Protein AF-A0AA86N4J3-F1 (afdb_monomer_lite)

Secondary structure (DSSP, 8-state):
-HHHHHHTTS-HHHHT-HHHHHHHHT--HHHHHHHHHHHHHHHHHHTTSS---GGG--------S-HHHHHHHHHHHHHS---HHHHHHHTTS-HHHHHHHHHHHHHHHHH--THHHHSTTT-HHHHHHHHHHHHTT-

Sequence (138 aa):
MEKWSHILRLPHSVISDPKHLCNRLGLNIATDLLLAEQISEMALTLLGQKQFVQCHYKNQIVDVMDDEQKRQIYAYLLDNPLNFDAISVLVSKKSQSVKIWWQQVKNALFDYKFIDSYLFENDSDSLVVYKRILELSQ

Organism: NCBI:txid28002

Foldseek 3Di:
DVVLVVLLPDPLVCLQDLVSVCVVVVHDCVPCSLVSVVSSLVSCCVVVNDPRDCVSPPVPLPCLADPVLVVQVLVCLLVDADDLVVSCVRRVHDSVNSVSNLVSVVCVLVVDPCVPPPPPPDDPSVVSSVVSSVVNVD

pLDDT: mean 75.8, std 15.54, range [40.5, 93.38]

Structure (mmCIF, N/CA/C/O backbone):
data_AF-A0AA86N4J3-F1
#
_entry.id   AF-A0AA86N4J3-F1
#
loop_
_atom_site.group_PDB
_atom_site.id
_atom_site.type_symbol
_atom_site.label_atom_id
_atom_site.label_alt_id
_atom_site.label_comp_id
_atom_site.label_asym_id
_atom_site.label_entity_id
_atom_site.label_seq_id
_atom_site.pdbx_PDB_ins_code
_atom_site.Cartn_x
_atom_site.Cartn_y
_atom_site.Cartn_z
_atom_site.occupancy
_atom_site.B_iso_or_equiv
_atom_site.auth_seq_id
_atom_site.auth_comp_id
_atom_site.auth_asym_id
_atom_site.auth_atom_id
_atom_site.pdbx_PDB_model_num
ATOM 1 N N . MET A 1 1 ? 1.581 -8.941 24.970 1.00 53.12 1 MET A N 1
ATOM 2 C CA . MET A 1 1 ? 0.169 -8.638 25.310 1.00 53.12 1 MET A CA 1
ATOM 3 C C . MET A 1 1 ? 0.004 -7.357 26.129 1.00 53.12 1 MET A C 1
ATOM 5 O O . MET A 1 1 ? -0.975 -6.659 25.906 1.00 53.12 1 MET A O 1
ATOM 9 N N . GLU A 1 2 ? 0.943 -6.996 27.012 1.00 61.75 2 GLU A N 1
ATOM 10 C CA . GLU A 1 2 ? 0.823 -5.828 27.912 1.00 61.75 2 GLU A CA 1
ATOM 11 C C . GLU A 1 2 ? 0.530 -4.497 27.197 1.00 61.75 2 GLU A C 1
ATOM 13 O O . GLU A 1 2 ? -0.363 -3.763 27.612 1.00 61.75 2 GLU A O 1
ATOM 18 N N . LYS A 1 3 ? 1.183 -4.226 26.057 1.00 65.00 3 LYS A N 1
ATOM 19 C CA . LYS A 1 3 ? 1.007 -2.973 25.297 1.00 65.00 3 LYS A CA 1
ATOM 20 C C . LYS A 1 3 ? -0.430 -2.728 24.809 1.00 65.00 3 LYS A C 1
ATOM 22 O O . LYS A 1 3 ? -0.902 -1.598 24.870 1.00 65.00 3 LYS A O 1
ATOM 27 N N . TRP A 1 4 ? -1.153 -3.774 24.399 1.00 78.69 4 TRP A N 1
ATOM 28 C CA . TRP A 1 4 ? -2.547 -3.644 23.948 1.00 78.69 4 TRP A CA 1
ATOM 29 C C . TRP A 1 4 ? -3.510 -3.380 25.101 1.00 78.69 4 TRP A C 1
ATOM 31 O O . TRP A 1 4 ? -4.485 -2.653 24.930 1.00 78.69 4 TRP A O 1
ATOM 41 N N . SER A 1 5 ? -3.210 -3.900 26.294 1.00 78.00 5 SER A N 1
ATOM 42 C CA . SER A 1 5 ? -4.056 -3.684 27.468 1.00 78.00 5 SER A CA 1
ATOM 43 C C . SER A 1 5 ? -4.164 -2.202 27.848 1.00 78.00 5 SER A C 1
ATOM 45 O O . SER A 1 5 ? -5.207 -1.769 28.325 1.00 78.00 5 SER A O 1
ATOM 47 N N . HIS A 1 6 ? -3.119 -1.409 27.589 1.00 82.00 6 HIS A N 1
ATOM 48 C CA . HIS A 1 6 ? -3.130 0.033 27.830 1.00 82.00 6 HIS A CA 1
ATOM 49 C C . HIS A 1 6 ? -3.993 0.788 26.817 1.00 82.00 6 HIS A C 1
ATOM 51 O O . HIS A 1 6 ? -4.742 1.677 27.212 1.00 82.00 6 HIS A O 1
ATOM 57 N N . ILE A 1 7 ? -3.922 0.412 25.537 1.00 85.81 7 ILE A N 1
ATOM 58 C CA . ILE A 1 7 ? -4.689 1.051 24.458 1.00 85.81 7 ILE A CA 1
ATOM 59 C C . ILE A 1 7 ? -6.181 0.743 24.612 1.00 85.81 7 ILE A C 1
ATOM 61 O O . ILE A 1 7 ? -6.999 1.654 24.569 1.00 85.81 7 ILE A O 1
ATOM 65 N N . LEU A 1 8 ? -6.539 -0.517 24.883 1.00 86.69 8 LEU A N 1
ATOM 66 C CA . LEU A 1 8 ? -7.937 -0.946 25.039 1.00 86.69 8 LEU A CA 1
ATOM 67 C C . LEU A 1 8 ? -8.620 -0.386 26.301 1.00 86.69 8 LEU A C 1
ATOM 69 O O . LEU A 1 8 ? -9.839 -0.460 26.417 1.00 86.69 8 LEU A O 1
ATOM 73 N N . ARG A 1 9 ? -7.854 0.171 27.248 1.00 87.75 9 ARG A N 1
ATOM 74 C CA . ARG A 1 9 ? -8.378 0.871 28.436 1.00 87.75 9 ARG A CA 1
ATOM 75 C C . ARG A 1 9 ? -8.586 2.369 28.211 1.00 87.75 9 ARG A C 1
ATOM 77 O O . ARG A 1 9 ? -9.073 3.046 29.117 1.00 87.75 9 ARG A O 1
ATOM 84 N N . LEU A 1 10 ? -8.180 2.911 27.062 1.00 88.50 10 LEU A N 1
ATOM 85 C CA . LEU A 1 10 ? -8.416 4.317 26.759 1.00 88.50 10 LEU A CA 1
ATOM 86 C C . LEU A 1 10 ? -9.917 4.575 26.561 1.00 88.50 10 LEU A C 1
ATOM 88 O O . LEU A 1 10 ? -10.639 3.690 26.098 1.00 88.50 10 LEU A O 1
ATOM 92 N N . PRO A 1 11 ? -10.406 5.784 26.890 1.00 91.06 11 PRO A N 1
ATOM 93 C CA . PRO A 1 11 ? -11.782 6.152 26.593 1.00 91.06 11 PRO A CA 1
ATOM 94 C C . PRO A 1 11 ? -12.073 5.990 25.103 1.00 91.06 11 PRO A C 1
ATOM 96 O O . PRO A 1 11 ? -11.233 6.332 24.269 1.00 91.06 11 PRO A O 1
ATOM 99 N N . HIS A 1 12 ? -13.284 5.545 24.770 1.00 89.38 12 HIS A N 1
ATOM 100 C CA . HIS A 1 12 ? -13.697 5.381 23.376 1.00 89.38 12 HIS A CA 1
ATOM 101 C C . HIS A 1 12 ? -13.456 6.650 22.546 1.00 89.38 12 HIS A C 1
ATOM 103 O O . HIS A 1 12 ? -12.919 6.556 21.455 1.00 89.38 12 HIS A O 1
ATOM 109 N N . SER A 1 13 ? -13.753 7.833 23.096 1.00 90.25 13 SER A N 1
ATOM 110 C CA . SER A 1 13 ? -13.527 9.129 22.436 1.00 90.25 13 SER A CA 1
ATOM 111 C C . SER A 1 13 ? -12.065 9.414 22.078 1.00 90.25 13 SER A C 1
ATOM 113 O O . SER A 1 13 ? -11.804 10.197 21.170 1.00 90.25 13 SER A O 1
ATOM 115 N N . VAL A 1 14 ? -11.114 8.797 22.784 1.00 91.12 14 VAL A N 1
ATOM 116 C CA . VAL A 1 14 ? -9.683 8.873 22.468 1.00 91.12 14 VAL A CA 1
ATOM 117 C C . VAL A 1 14 ? -9.324 7.841 21.408 1.00 91.12 14 VAL A C 1
ATOM 119 O O . VAL A 1 14 ? -8.569 8.150 20.499 1.00 91.12 14 VAL A O 1
ATOM 122 N N . ILE A 1 15 ? -9.863 6.623 21.510 1.00 90.00 15 ILE A N 1
ATOM 123 C CA . ILE A 1 15 ? -9.588 5.553 20.545 1.00 90.00 15 ILE A CA 1
ATOM 124 C C . ILE A 1 15 ? -10.172 5.907 19.175 1.00 90.00 15 ILE A C 1
ATOM 126 O O . ILE A 1 15 ? -9.503 5.696 18.175 1.00 90.00 15 ILE A O 1
ATOM 130 N N . SER A 1 16 ? -11.380 6.467 19.110 1.00 88.81 16 SER A N 1
ATOM 131 C CA . SER A 1 16 ? -12.078 6.785 17.859 1.00 88.81 16 SER A CA 1
ATOM 132 C C . SER A 1 16 ? -11.551 8.027 17.136 1.00 88.81 16 SER A C 1
ATOM 134 O O . SER A 1 16 ? -11.957 8.275 16.005 1.00 88.81 16 SER A O 1
ATOM 136 N N . ASP A 1 17 ? -10.695 8.825 17.780 1.00 92.06 17 ASP A N 1
ATOM 137 C CA . ASP A 1 17 ? -10.103 10.033 17.203 1.00 92.06 17 ASP A CA 1
ATOM 138 C C . ASP A 1 17 ? -8.575 9.871 17.092 1.00 92.06 17 ASP A C 1
ATOM 140 O O . ASP A 1 17 ? -7.861 10.017 18.090 1.00 92.06 17 ASP A O 1
ATOM 144 N N . PRO A 1 18 ? -8.046 9.613 15.883 1.00 88.06 18 PRO A N 1
ATOM 145 C CA . PRO A 1 18 ? -6.616 9.427 15.654 1.00 88.06 18 PRO A CA 1
ATOM 146 C C . PRO A 1 18 ? -5.739 10.586 16.145 1.00 88.06 18 PRO A C 1
ATOM 148 O O . PRO A 1 18 ? -4.624 10.348 16.607 1.00 88.06 18 PRO A O 1
ATOM 151 N N . LYS A 1 19 ? -6.225 11.836 16.123 1.00 90.38 19 LYS A N 1
ATOM 152 C CA . LYS A 1 19 ? -5.447 12.992 16.605 1.00 90.38 19 LYS A CA 1
ATOM 153 C C . LYS A 1 19 ? -5.332 12.983 18.126 1.00 90.38 19 LYS A C 1
ATOM 155 O O . LYS A 1 19 ? -4.253 13.224 18.671 1.00 90.38 19 LYS A O 1
ATOM 160 N N . HIS A 1 20 ? -6.424 12.672 18.824 1.00 93.38 20 HIS A N 1
ATOM 161 C CA . HIS A 1 20 ? -6.386 12.491 20.276 1.00 93.38 20 HIS A CA 1
ATOM 162 C C . HIS A 1 20 ? -5.561 11.269 20.674 1.00 93.38 20 HIS A C 1
ATOM 164 O O . HIS A 1 20 ? -4.827 11.319 21.665 1.00 93.38 20 HIS A O 1
ATOM 170 N N . LEU A 1 21 ? -5.627 10.199 19.885 1.00 91.81 21 LEU A N 1
ATOM 171 C CA . LEU A 1 21 ? -4.817 9.010 20.091 1.00 91.81 21 LEU A CA 1
ATOM 172 C C . LEU A 1 21 ? -3.321 9.309 19.928 1.00 91.81 21 LEU A C 1
ATOM 174 O O . LEU A 1 21 ? -2.542 8.893 20.785 1.00 91.81 21 LEU A O 1
ATOM 178 N N . CYS A 1 22 ? -2.916 10.095 18.921 1.00 91.38 22 CYS A N 1
ATOM 179 C CA . CYS A 1 22 ? -1.534 10.567 18.781 1.00 91.38 22 CYS A CA 1
ATOM 180 C C . CYS A 1 22 ? -1.050 11.273 20.051 1.00 91.38 22 CYS A C 1
ATOM 182 O O . CYS A 1 22 ? -0.032 10.883 20.623 1.00 91.38 22 CYS A O 1
ATOM 184 N N . ASN A 1 23 ? -1.821 12.247 20.544 1.00 90.38 23 ASN A N 1
ATOM 185 C CA . ASN A 1 23 ? -1.490 12.975 21.772 1.00 90.38 23 ASN A CA 1
ATOM 186 C C . ASN A 1 23 ? -1.363 12.040 22.979 1.00 90.38 23 ASN A C 1
ATOM 188 O O . ASN A 1 23 ? -0.499 12.234 23.834 1.00 90.38 23 ASN A O 1
ATOM 192 N N . ARG A 1 24 ? -2.213 11.010 23.058 1.00 91.25 24 ARG A N 1
ATOM 193 C CA . ARG A 1 24 ? -2.207 10.073 24.181 1.00 91.25 24 ARG A CA 1
ATOM 194 C C . ARG A 1 24 ? -1.047 9.083 24.135 1.00 91.25 24 ARG A C 1
ATOM 196 O O . ARG A 1 24 ? -0.566 8.681 25.193 1.00 91.25 24 ARG A O 1
ATOM 203 N N . LEU A 1 25 ? -0.624 8.694 22.937 1.00 88.62 25 LEU A N 1
ATOM 204 C CA . LEU A 1 25 ? 0.463 7.744 22.701 1.00 88.62 25 LEU A CA 1
ATOM 205 C C . LEU A 1 25 ? 1.834 8.420 22.542 1.00 88.62 25 LEU A C 1
ATOM 207 O O . LEU A 1 25 ? 2.836 7.719 22.435 1.00 88.62 25 LEU A O 1
ATOM 211 N N . GLY A 1 26 ? 1.893 9.756 22.548 1.00 88.75 26 GLY A N 1
ATOM 212 C CA . GLY A 1 26 ? 3.130 10.508 22.326 1.00 88.75 26 GLY A CA 1
ATOM 213 C C . GLY A 1 26 ? 3.63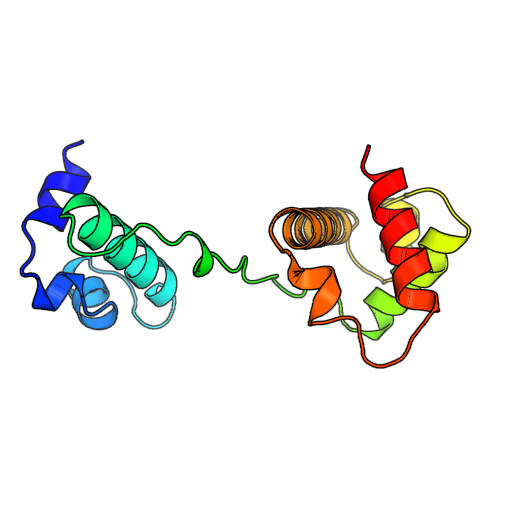1 10.434 20.881 1.00 88.75 26 GLY A C 1
ATOM 214 O O . GLY A 1 26 ? 4.832 10.528 20.649 1.00 88.75 26 GLY A O 1
ATOM 215 N N . LEU A 1 27 ? 2.722 10.234 19.923 1.00 88.88 27 LEU A N 1
ATOM 216 C CA . LEU A 1 27 ? 3.025 10.208 18.493 1.00 88.88 27 LEU A CA 1
ATOM 217 C C . LEU A 1 27 ? 2.967 11.622 17.908 1.00 88.88 27 LEU A C 1
ATOM 219 O O . LEU A 1 27 ? 2.171 12.458 18.349 1.00 88.88 27 LEU A O 1
ATOM 223 N N . ASN A 1 28 ? 3.766 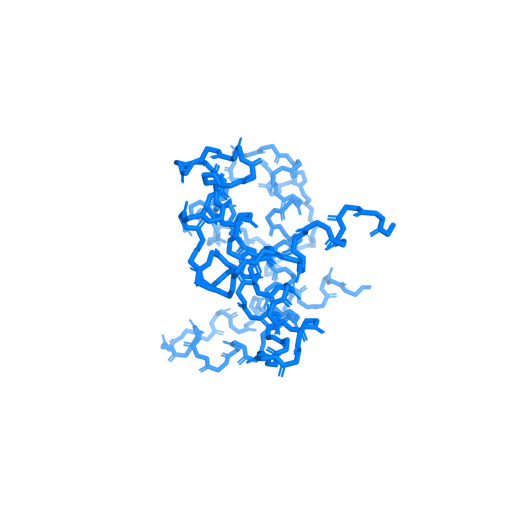11.887 16.878 1.00 90.38 28 ASN A N 1
ATOM 224 C CA . ASN A 1 28 ? 3.736 13.161 16.173 1.00 90.38 28 ASN A CA 1
ATOM 225 C C . ASN A 1 28 ? 2.583 13.173 15.163 1.00 90.38 28 ASN A C 1
ATOM 227 O O . ASN A 1 28 ? 2.598 12.438 14.181 1.00 90.38 28 ASN A O 1
ATOM 231 N N . ILE A 1 29 ? 1.601 14.055 15.364 1.00 85.75 29 ILE A N 1
ATOM 232 C CA . ILE A 1 29 ? 0.421 14.164 14.490 1.00 85.75 29 ILE A CA 1
ATOM 233 C C . ILE A 1 29 ? 0.806 14.397 13.018 1.00 85.75 29 ILE A C 1
ATOM 235 O O . ILE A 1 29 ? 0.108 13.919 12.131 1.00 85.75 29 ILE A O 1
ATOM 239 N N . ALA A 1 30 ? 1.897 15.111 12.729 1.00 77.00 30 ALA A N 1
ATOM 240 C CA . ALA A 1 30 ? 2.279 15.420 11.352 1.00 77.00 30 ALA A CA 1
ATOM 241 C C . ALA A 1 30 ? 2.821 14.205 10.578 1.00 77.00 30 ALA A C 1
ATOM 243 O O . ALA A 1 30 ? 2.672 14.154 9.360 1.00 77.00 30 ALA A O 1
ATOM 244 N N . THR A 1 31 ? 3.451 13.244 11.259 1.00 79.81 31 THR A N 1
ATOM 245 C CA . THR A 1 31 ? 4.120 12.096 10.617 1.00 79.81 31 THR A CA 1
ATOM 246 C C . THR A 1 31 ? 3.435 10.764 10.895 1.00 79.81 31 THR A C 1
ATOM 248 O O . THR A 1 31 ? 3.491 9.861 10.066 1.00 79.81 31 THR A O 1
ATOM 251 N N . ASP A 1 32 ? 2.752 10.647 12.032 1.00 82.31 32 ASP A N 1
ATOM 252 C CA . ASP A 1 32 ? 2.320 9.365 12.592 1.00 82.31 32 ASP A CA 1
ATOM 253 C C . ASP A 1 32 ? 0.792 9.217 12.617 1.00 82.31 32 ASP A C 1
ATOM 255 O O . ASP A 1 32 ? 0.268 8.266 13.199 1.00 82.31 32 ASP A O 1
ATOM 259 N N . LEU A 1 33 ? 0.050 10.138 11.992 1.00 81.56 33 LEU A N 1
ATOM 260 C CA . L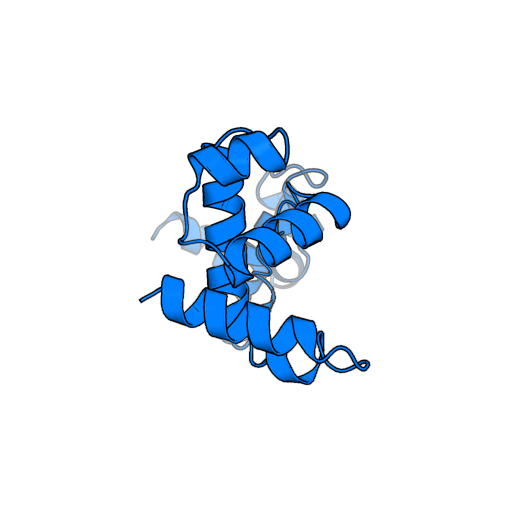EU A 1 33 ? -1.416 10.106 11.979 1.00 81.56 33 LEU A CA 1
ATOM 261 C C . LEU A 1 33 ? -1.963 8.789 11.415 1.00 81.56 33 LEU A C 1
ATOM 263 O O . LEU A 1 33 ? -2.877 8.208 11.991 1.00 81.56 33 LEU A O 1
ATOM 267 N N . LEU A 1 34 ? -1.350 8.274 10.347 1.00 81.31 34 LEU A N 1
ATOM 268 C CA . LEU A 1 34 ? -1.728 6.996 9.736 1.00 81.31 34 LEU A CA 1
ATOM 269 C C . LEU A 1 34 ? -1.509 5.818 10.690 1.00 81.31 34 LEU A C 1
ATOM 271 O O . LEU A 1 34 ? -2.325 4.902 10.754 1.00 81.31 34 LEU A O 1
ATOM 275 N N . LEU A 1 35 ? -0.423 5.843 11.465 1.00 84.31 35 LEU A N 1
ATOM 276 C CA . LEU A 1 35 ? -0.174 4.824 12.481 1.00 84.31 35 LEU A CA 1
ATOM 277 C C . LEU A 1 35 ? -1.260 4.879 13.564 1.00 84.31 35 LEU A C 1
ATOM 279 O O . LEU A 1 35 ? -1.760 3.840 13.993 1.00 84.31 35 LEU A O 1
ATOM 283 N N . ALA A 1 36 ? -1.662 6.078 13.987 1.00 88.50 36 ALA A N 1
ATOM 284 C CA . ALA A 1 36 ? -2.745 6.239 14.950 1.00 88.50 36 ALA A CA 1
ATOM 285 C C . ALA A 1 36 ? -4.102 5.779 14.392 1.00 88.50 36 ALA A C 1
ATOM 287 O O . ALA A 1 36 ? -4.847 5.111 15.104 1.00 88.50 36 ALA A O 1
ATOM 288 N N . GLU A 1 37 ? -4.407 6.050 13.123 1.00 85.50 37 GLU A N 1
ATOM 289 C CA . GLU A 1 37 ? -5.604 5.530 12.445 1.00 85.50 37 GLU A CA 1
ATOM 290 C C . GLU A 1 37 ? -5.647 3.996 12.459 1.00 85.50 37 GLU A C 1
ATOM 292 O O . GLU A 1 37 ? -6.669 3.401 12.803 1.00 85.50 37 GLU A O 1
ATOM 297 N N . GLN A 1 38 ? -4.516 3.346 12.181 1.00 84.38 38 GLN A N 1
ATOM 298 C CA . GLN A 1 38 ? -4.411 1.885 12.209 1.00 84.38 38 GLN A CA 1
ATOM 299 C C . GLN A 1 38 ? -4.601 1.322 13.617 1.00 84.38 38 GLN A C 1
ATOM 301 O O . GLN A 1 38 ? -5.329 0.349 13.814 1.00 84.38 38 GLN A O 1
ATOM 306 N N . ILE A 1 39 ? -3.965 1.939 14.615 1.00 88.75 39 ILE A N 1
ATOM 307 C CA . ILE A 1 39 ? -4.114 1.526 16.013 1.00 88.75 39 ILE A CA 1
ATOM 308 C C . ILE A 1 39 ? -5.571 1.696 16.461 1.00 88.75 39 ILE A C 1
ATOM 310 O O . ILE A 1 39 ? -6.106 0.807 17.126 1.00 88.75 39 ILE A O 1
ATOM 314 N N . SER A 1 40 ? -6.212 2.803 16.079 1.00 90.19 40 SER A N 1
ATOM 315 C CA . SER A 1 40 ? -7.625 3.084 16.345 1.00 90.19 40 SER A CA 1
ATOM 316 C C . SER A 1 40 ? -8.522 1.989 15.770 1.00 90.19 40 SER A C 1
ATOM 318 O O . SER A 1 40 ? -9.304 1.374 16.498 1.00 90.19 40 SER A O 1
ATOM 320 N N . GLU A 1 41 ? -8.356 1.670 14.488 1.00 86.31 41 GLU A N 1
ATOM 321 C CA . GLU A 1 41 ? -9.136 0.639 13.808 1.00 86.31 41 GLU A CA 1
ATOM 322 C C . GLU A 1 41 ? -8.955 -0.747 14.438 1.00 86.31 41 GLU A C 1
ATOM 324 O O . GLU A 1 41 ? -9.943 -1.444 14.696 1.00 86.31 41 GLU A O 1
ATOM 329 N N . MET A 1 42 ? -7.716 -1.133 14.749 1.00 86.94 42 MET A N 1
ATOM 330 C CA . MET A 1 42 ? -7.429 -2.401 15.423 1.00 86.94 42 MET A CA 1
ATOM 331 C C . MET A 1 42 ? -8.056 -2.455 16.819 1.00 86.94 42 MET A C 1
ATOM 333 O O . MET A 1 42 ? -8.655 -3.465 17.188 1.00 86.94 42 MET A O 1
ATOM 337 N N . ALA A 1 43 ? -7.961 -1.374 17.595 1.00 89.06 43 ALA A N 1
ATOM 338 C CA . ALA A 1 43 ? -8.531 -1.309 18.936 1.00 89.06 43 ALA A CA 1
ATOM 339 C C . ALA A 1 43 ? -10.065 -1.396 18.910 1.00 89.06 43 ALA A C 1
ATOM 341 O O . ALA A 1 43 ? -10.641 -2.200 19.641 1.00 89.06 43 ALA A O 1
ATOM 342 N N . LEU A 1 44 ? -10.730 -0.638 18.034 1.00 88.00 44 LEU A N 1
ATOM 343 C CA . LEU A 1 44 ? -12.190 -0.682 17.882 1.00 88.00 44 LEU A CA 1
ATOM 344 C C . LEU A 1 44 ? -12.680 -2.045 17.384 1.00 88.00 44 LEU A C 1
ATOM 346 O O . LEU A 1 44 ? -13.743 -2.506 17.798 1.00 88.00 44 LEU A O 1
ATOM 350 N N . THR A 1 45 ? -11.887 -2.714 16.547 1.00 87.69 45 THR A N 1
ATOM 351 C CA . THR A 1 45 ? -12.155 -4.088 16.113 1.00 87.69 45 THR A CA 1
ATOM 352 C C . THR A 1 45 ? -12.107 -5.064 17.285 1.00 87.69 45 THR A C 1
ATOM 354 O O . THR A 1 45 ? -13.033 -5.848 17.477 1.00 87.69 45 THR A O 1
ATOM 357 N N . LEU A 1 46 ? -11.051 -5.007 18.100 1.00 87.00 46 LEU A N 1
ATOM 358 C CA . LEU A 1 46 ? -10.896 -5.885 19.265 1.00 87.00 46 LEU A CA 1
ATOM 359 C C . LEU A 1 46 ? -11.976 -5.646 20.328 1.00 87.00 46 LEU A C 1
ATOM 361 O O . LEU A 1 46 ? -12.372 -6.583 21.017 1.00 87.00 46 LEU A O 1
ATOM 365 N N . LEU A 1 47 ? -12.474 -4.413 20.442 1.00 87.25 47 LEU A N 1
ATOM 366 C CA . LEU A 1 47 ? -13.610 -4.065 21.301 1.00 87.25 47 LEU A CA 1
ATOM 367 C C . LEU A 1 47 ? -14.969 -4.487 20.712 1.00 87.25 47 LEU A C 1
ATOM 369 O O . LEU A 1 47 ? -15.995 -4.288 21.359 1.00 87.25 47 LEU A O 1
ATOM 373 N N . GLY A 1 48 ? -14.999 -5.044 19.496 1.00 85.25 48 GLY A N 1
ATOM 374 C CA . GLY A 1 48 ? -16.226 -5.448 18.805 1.00 85.25 48 GLY A CA 1
ATOM 375 C C . GLY A 1 48 ? -17.076 -4.278 18.300 1.00 85.25 48 GLY A C 1
ATOM 376 O O . GLY A 1 48 ? -18.242 -4.469 17.970 1.00 85.25 48 GLY A O 1
ATOM 377 N N . GLN A 1 49 ? -16.518 -3.067 18.251 1.00 84.12 49 GLN A N 1
ATOM 378 C CA . GLN A 1 49 ? -17.229 -1.843 17.865 1.00 84.12 49 GLN A CA 1
ATOM 379 C C . GLN A 1 49 ? -17.086 -1.499 16.381 1.00 84.12 49 GLN A C 1
ATOM 381 O O . GLN A 1 49 ? -17.866 -0.712 15.848 1.00 84.12 49 GLN A O 1
ATOM 386 N N . LYS A 1 50 ? -16.109 -2.102 15.701 1.00 78.94 50 LYS A N 1
ATOM 387 C CA . LYS A 1 50 ? -15.921 -2.009 14.253 1.00 78.94 50 LYS A CA 1
ATOM 388 C C . LYS A 1 50 ? -15.684 -3.413 13.701 1.00 78.94 50 LYS A C 1
ATOM 390 O O . LYS A 1 50 ? -15.038 -4.232 14.348 1.00 78.94 50 LYS A O 1
ATOM 395 N N . GLN A 1 51 ? -16.196 -3.711 12.511 1.00 72.94 51 GLN A N 1
ATOM 396 C CA . GLN A 1 51 ? -15.697 -4.871 11.772 1.00 72.94 51 GLN A CA 1
ATOM 397 C C . GLN A 1 51 ? -14.295 -4.543 11.262 1.00 72.94 51 GLN A C 1
ATOM 399 O O . GLN A 1 51 ? -14.060 -3.426 10.804 1.00 72.94 51 GLN A O 1
ATOM 404 N N . PHE A 1 52 ? -13.369 -5.499 11.348 1.00 66.50 52 PHE A N 1
ATOM 405 C CA . PHE A 1 52 ? -12.041 -5.305 10.779 1.00 66.50 52 PHE A CA 1
ATOM 406 C C . PHE A 1 52 ? -12.177 -5.135 9.269 1.00 66.50 52 PHE A C 1
ATOM 408 O O . PHE A 1 52 ? -12.526 -6.090 8.573 1.00 66.50 52 PHE A O 1
ATOM 415 N N . VAL A 1 53 ? -11.908 -3.937 8.758 1.00 60.88 53 VAL A N 1
ATOM 416 C CA . VAL A 1 53 ? -11.855 -3.708 7.319 1.00 60.88 53 VAL A CA 1
ATOM 417 C C . VAL A 1 53 ? -10.422 -3.361 6.965 1.00 60.88 53 VAL A C 1
ATOM 419 O O . VAL A 1 53 ? -9.990 -2.223 7.081 1.00 60.88 53 VAL A O 1
ATOM 422 N N . GLN A 1 54 ? -9.681 -4.345 6.461 1.00 56.44 54 GLN A N 1
ATOM 423 C CA . GLN A 1 54 ? -8.289 -4.191 6.019 1.00 56.44 54 GLN A CA 1
ATOM 424 C C . GLN A 1 54 ? -8.119 -3.183 4.848 1.00 56.44 54 GLN A C 1
ATOM 426 O O . GLN A 1 54 ? -7.022 -2.971 4.346 1.00 56.44 54 GLN A O 1
ATOM 431 N N . CYS A 1 55 ? -9.198 -2.533 4.402 1.00 46.03 55 CYS A N 1
ATOM 432 C CA . CYS A 1 55 ? -9.229 -1.632 3.253 1.00 46.03 55 CYS A CA 1
ATOM 433 C C . CYS A 1 55 ? -8.483 -0.302 3.456 1.00 46.03 55 CYS A C 1
ATOM 435 O O . CYS A 1 55 ? -8.130 0.341 2.467 1.00 46.03 55 CYS A O 1
ATOM 437 N N . HIS A 1 56 ? -8.229 0.126 4.700 1.00 46.47 56 HIS A N 1
ATOM 438 C CA . HIS A 1 56 ? -7.510 1.379 4.971 1.00 46.47 56 HIS A CA 1
ATOM 439 C C . HIS A 1 56 ? -5.992 1.223 4.970 1.00 46.47 56 HIS A C 1
ATOM 441 O O . HIS A 1 56 ? -5.277 2.217 4.855 1.00 46.47 56 HIS A O 1
ATOM 447 N N . TYR A 1 57 ? -5.491 -0.013 4.932 1.00 49.88 57 TYR A N 1
ATOM 448 C CA . TYR A 1 57 ? -4.131 -0.294 4.491 1.00 49.88 57 TYR A CA 1
ATOM 449 C C . TYR A 1 57 ? -4.077 -0.211 2.963 1.00 49.88 57 TYR A C 1
ATOM 451 O O . TYR A 1 57 ? -3.618 -1.128 2.284 1.00 49.88 57 TYR A O 1
ATOM 459 N N . LYS A 1 58 ? -4.513 0.922 2.391 1.00 46.41 58 LYS A N 1
ATOM 460 C CA . LYS A 1 58 ? -3.890 1.358 1.149 1.00 46.41 58 LYS A CA 1
ATOM 461 C C . LYS A 1 58 ? -2.422 1.432 1.514 1.00 46.41 58 LYS A C 1
ATOM 463 O O . LYS A 1 58 ? -2.021 2.331 2.250 1.00 46.41 58 LYS A O 1
ATOM 468 N N . ASN A 1 59 ? -1.643 0.458 1.041 1.00 46.34 59 ASN A N 1
ATOM 469 C CA . ASN A 1 59 ? -0.242 0.682 0.751 1.00 46.34 59 ASN A CA 1
ATOM 470 C C . ASN A 1 59 ? -0.229 2.093 0.172 1.00 46.34 59 ASN A C 1
ATOM 472 O O . ASN A 1 59 ? -0.805 2.306 -0.898 1.00 46.34 59 ASN A O 1
ATOM 476 N N . GLN A 1 60 ? 0.274 3.081 0.920 1.00 44.66 60 GLN A N 1
ATOM 477 C CA . GLN A 1 60 ? 0.708 4.298 0.273 1.00 44.66 60 GLN A CA 1
ATOM 478 C C . GLN A 1 60 ? 1.753 3.757 -0.680 1.00 44.66 60 GLN A C 1
ATOM 480 O O . GLN A 1 60 ? 2.847 3.374 -0.265 1.00 44.66 60 GLN A O 1
ATOM 485 N N . ILE A 1 61 ? 1.330 3.544 -1.926 1.00 50.88 61 ILE A N 1
ATOM 486 C CA . ILE A 1 61 ? 2.220 3.271 -3.025 1.00 50.88 61 ILE A CA 1
ATOM 487 C C . ILE A 1 61 ? 3.048 4.535 -2.997 1.00 50.88 61 ILE A C 1
ATOM 489 O O . ILE A 1 61 ? 2.574 5.605 -3.370 1.00 50.88 61 ILE A O 1
ATOM 493 N N . VAL A 1 62 ? 4.218 4.447 -2.367 1.00 54.16 62 VAL A N 1
ATOM 494 C CA . VAL A 1 62 ? 5.232 5.471 -2.508 1.00 54.16 62 VAL A CA 1
ATOM 495 C C . VAL A 1 62 ? 5.458 5.450 -3.998 1.00 54.16 62 VAL A C 1
ATOM 497 O O . VAL A 1 62 ? 6.018 4.479 -4.503 1.00 54.16 62 VAL A O 1
ATOM 500 N N . ASP A 1 63 ? 4.872 6.411 -4.702 1.00 59.28 63 ASP A N 1
ATOM 501 C CA . ASP A 1 63 ? 4.878 6.393 -6.150 1.00 59.28 63 ASP A CA 1
ATOM 502 C C . ASP A 1 63 ? 6.289 6.789 -6.567 1.00 59.28 63 ASP A C 1
ATOM 504 O O . ASP A 1 63 ? 6.640 7.960 -6.690 1.00 59.28 63 ASP A O 1
ATOM 508 N N . VAL A 1 64 ? 7.169 5.787 -6.609 1.00 69.00 64 VAL A N 1
ATOM 509 C CA . VAL A 1 64 ? 8.586 5.981 -6.924 1.00 69.00 64 VAL A CA 1
ATOM 510 C C . VAL A 1 64 ? 8.759 6.253 -8.420 1.00 69.00 64 VAL A C 1
ATOM 512 O O . VAL A 1 64 ? 9.834 6.706 -8.828 1.00 69.00 64 VAL A O 1
ATOM 515 N N . MET A 1 65 ? 7.716 5.979 -9.212 1.00 80.50 65 MET A N 1
ATOM 516 C CA . MET A 1 65 ? 7.679 6.101 -10.663 1.00 80.50 65 MET A CA 1
ATOM 517 C C . MET A 1 65 ? 6.677 7.175 -11.074 1.00 80.50 65 MET A C 1
ATOM 519 O O . MET A 1 65 ? 5.548 7.185 -10.597 1.00 80.50 65 MET A O 1
ATOM 523 N N . ASP A 1 66 ? 7.070 8.050 -11.988 1.00 83.56 66 ASP A N 1
ATOM 524 C CA . ASP A 1 66 ? 6.107 8.905 -12.682 1.00 83.56 66 ASP A CA 1
ATOM 525 C C . ASP A 1 66 ? 5.359 8.121 -13.780 1.00 83.56 66 ASP A C 1
ATOM 527 O O . ASP A 1 66 ? 5.668 6.962 -14.075 1.00 83.56 66 ASP A O 1
ATOM 531 N N . ASP A 1 67 ? 4.331 8.730 -14.370 1.00 77.50 67 ASP A N 1
ATOM 532 C CA . ASP A 1 67 ? 3.476 8.049 -15.348 1.00 77.50 67 ASP A CA 1
ATOM 533 C C . ASP A 1 67 ? 4.204 7.710 -16.655 1.00 77.50 67 ASP A C 1
ATOM 535 O O . ASP A 1 67 ? 3.893 6.698 -17.285 1.00 77.50 67 ASP A O 1
ATOM 539 N N . GLU A 1 68 ? 5.207 8.499 -17.039 1.00 82.44 68 GLU A N 1
ATOM 540 C CA . GLU A 1 68 ? 6.021 8.234 -18.226 1.00 82.44 68 GLU A CA 1
ATOM 541 C C . GLU A 1 68 ? 6.941 7.028 -17.993 1.00 82.44 68 GLU A C 1
ATOM 543 O O . GLU A 1 68 ? 7.002 6.113 -18.814 1.00 82.44 68 GLU A O 1
ATOM 548 N N . GLN A 1 69 ? 7.571 6.949 -16.821 1.00 86.06 69 GLN A N 1
ATOM 549 C CA . GLN A 1 69 ? 8.349 5.788 -16.392 1.00 86.06 69 GLN A CA 1
ATOM 550 C C . GLN A 1 69 ? 7.482 4.528 -16.348 1.00 86.06 69 GLN A C 1
ATOM 552 O O . GLN A 1 69 ? 7.899 3.483 -16.845 1.00 86.06 69 GLN A O 1
ATOM 557 N N . LYS A 1 70 ? 6.256 4.610 -15.815 1.00 81.44 70 LYS A N 1
ATOM 558 C CA . LYS A 1 70 ? 5.317 3.474 -15.819 1.00 81.44 70 LYS A CA 1
ATOM 559 C C . LYS A 1 70 ? 5.022 3.006 -17.248 1.00 81.44 70 LYS A C 1
ATOM 561 O O . LYS A 1 70 ? 5.124 1.810 -17.515 1.00 81.44 70 LYS A O 1
ATOM 566 N N . ARG A 1 71 ? 4.732 3.927 -18.176 1.00 80.81 71 ARG A N 1
ATOM 567 C CA . ARG A 1 71 ? 4.487 3.604 -19.597 1.00 80.81 71 ARG A CA 1
ATOM 568 C C . ARG A 1 71 ? 5.682 2.916 -20.252 1.00 80.81 71 ARG A C 1
ATOM 570 O O . ARG A 1 71 ? 5.498 1.914 -20.936 1.00 80.81 71 ARG A O 1
ATOM 577 N N . GLN A 1 72 ? 6.896 3.397 -19.997 1.00 84.25 72 GLN A N 1
ATOM 578 C CA . GLN A 1 72 ? 8.122 2.785 -20.517 1.00 84.25 72 GLN A CA 1
ATOM 579 C C . GLN A 1 72 ? 8.326 1.361 -19.986 1.00 84.25 72 GLN A C 1
ATOM 581 O O . GLN A 1 72 ? 8.661 0.460 -20.755 1.00 84.25 72 GLN A O 1
ATOM 586 N N . ILE A 1 73 ? 8.072 1.130 -18.692 1.00 85.19 73 ILE A N 1
ATOM 587 C CA . ILE A 1 73 ? 8.139 -0.213 -18.095 1.00 85.19 73 ILE A CA 1
ATOM 588 C C . ILE A 1 73 ? 7.114 -1.141 -18.749 1.00 85.19 73 ILE A C 1
ATOM 590 O O . ILE A 1 73 ? 7.444 -2.271 -19.103 1.00 85.19 73 ILE A O 1
ATOM 594 N N . TYR A 1 74 ? 5.880 -0.675 -18.928 1.00 84.12 74 TYR A N 1
ATOM 595 C CA . TYR A 1 74 ? 4.819 -1.466 -19.543 1.00 84.12 74 TYR A CA 1
ATOM 596 C C . TYR A 1 74 ? 5.135 -1.834 -20.992 1.00 84.12 74 TYR A C 1
ATOM 598 O O . TYR A 1 74 ? 5.031 -3.007 -21.341 1.00 84.12 74 TYR A O 1
ATOM 606 N N . ALA A 1 75 ? 5.606 -0.877 -21.794 1.00 82.88 75 ALA A N 1
ATOM 607 C CA . ALA A 1 75 ? 6.042 -1.132 -23.164 1.00 82.88 75 ALA A CA 1
ATOM 608 C C . ALA A 1 75 ? 7.190 -2.154 -23.217 1.00 82.88 75 ALA A C 1
ATOM 610 O O . ALA A 1 75 ? 7.157 -3.081 -24.020 1.00 82.88 75 ALA A O 1
ATOM 611 N N . TYR A 1 76 ? 8.172 -2.048 -22.316 1.00 87.31 76 TYR A N 1
ATOM 612 C CA . TYR A 1 76 ? 9.266 -3.016 -22.232 1.00 87.31 76 TYR A CA 1
ATOM 613 C C . TYR A 1 76 ? 8.766 -4.441 -21.952 1.00 87.31 76 TYR A C 1
ATOM 615 O O . TYR A 1 76 ? 9.207 -5.386 -22.606 1.00 87.31 76 TYR A O 1
ATOM 623 N N . LEU A 1 77 ? 7.842 -4.601 -21.001 1.00 84.75 77 LEU A N 1
ATOM 624 C CA . LEU A 1 77 ? 7.349 -5.909 -20.552 1.00 84.75 77 LEU A CA 1
ATOM 625 C C . LEU A 1 77 ? 6.481 -6.643 -21.582 1.00 84.75 77 LEU A C 1
ATOM 627 O O . LEU A 1 77 ? 6.338 -7.864 -21.477 1.00 84.75 77 LEU A O 1
ATOM 631 N N . LEU A 1 78 ? 5.908 -5.931 -22.558 1.00 80.88 78 LEU A N 1
ATOM 632 C CA . LEU A 1 78 ? 5.159 -6.552 -23.654 1.00 80.88 78 LEU A CA 1
ATOM 633 C C . LEU A 1 78 ? 6.060 -7.461 -24.496 1.00 80.88 78 LEU A C 1
ATOM 635 O O . LEU A 1 78 ? 5.690 -8.600 -24.774 1.00 80.88 78 LEU A O 1
ATOM 639 N N . ASP A 1 79 ? 7.266 -6.988 -24.808 1.00 82.94 79 ASP A N 1
ATOM 640 C CA . ASP A 1 79 ? 8.172 -7.662 -25.743 1.00 82.94 79 ASP A CA 1
ATOM 641 C C . ASP A 1 79 ? 9.357 -8.361 -25.061 1.00 82.94 79 ASP A C 1
ATOM 643 O O . ASP A 1 79 ? 10.067 -9.147 -25.690 1.00 82.94 79 ASP A O 1
ATOM 647 N N . ASN A 1 80 ? 9.593 -8.102 -23.771 1.00 83.44 80 ASN A N 1
ATOM 648 C CA . ASN A 1 80 ? 10.775 -8.581 -23.054 1.00 83.44 80 ASN A CA 1
ATOM 649 C C . ASN A 1 80 ? 10.412 -9.327 -21.760 1.00 83.44 80 ASN A C 1
ATOM 651 O O . ASN A 1 80 ? 9.384 -9.053 -21.135 1.00 83.44 80 ASN A O 1
ATOM 655 N N . PRO A 1 81 ? 11.256 -10.276 -21.312 1.00 85.50 81 PRO A N 1
ATOM 656 C CA . PRO A 1 81 ? 11.107 -10.876 -19.992 1.00 85.50 81 PRO A CA 1
ATOM 657 C C . PRO A 1 81 ? 11.370 -9.850 -18.880 1.00 85.50 81 PRO A C 1
ATOM 659 O O . PRO A 1 81 ? 12.064 -8.851 -19.074 1.00 85.50 81 PRO A O 1
ATOM 662 N N . LEU A 1 82 ? 10.861 -10.131 -17.677 1.00 87.19 82 LEU A N 1
ATOM 663 C CA . LEU A 1 82 ? 11.107 -9.302 -16.499 1.00 87.19 82 LEU A CA 1
ATOM 664 C C . LEU A 1 82 ? 12.608 -9.255 -16.172 1.00 87.19 82 LEU A C 1
ATOM 666 O O . LEU A 1 82 ? 13.185 -10.228 -15.688 1.00 87.19 82 LEU A O 1
ATOM 670 N N . ASN A 1 83 ? 13.230 -8.099 -16.397 1.00 91.12 83 ASN A N 1
ATOM 671 C CA . ASN A 1 83 ? 14.622 -7.842 -16.051 1.00 91.12 83 ASN A CA 1
ATOM 672 C C . ASN A 1 83 ? 14.733 -6.501 -15.320 1.00 91.12 83 ASN A C 1
ATOM 674 O O . ASN A 1 83 ? 14.657 -5.431 -15.923 1.00 91.12 83 ASN A O 1
ATOM 678 N N . PHE A 1 84 ? 14.925 -6.564 -14.003 1.00 89.69 84 PHE A N 1
ATOM 679 C CA . PHE A 1 84 ? 14.979 -5.370 -13.162 1.00 89.69 84 PHE A CA 1
ATOM 680 C C . PHE A 1 84 ? 16.146 -4.446 -13.497 1.00 89.69 84 PHE A C 1
ATOM 682 O O . PHE A 1 84 ? 15.995 -3.236 -13.362 1.00 89.69 84 PHE A O 1
ATOM 689 N N . ASP A 1 85 ? 17.280 -4.980 -13.947 1.00 90.06 85 ASP A N 1
ATOM 690 C CA . ASP A 1 85 ? 18.456 -4.166 -14.244 1.00 90.06 85 ASP A CA 1
ATOM 691 C C . ASP A 1 85 ? 18.269 -3.407 -15.561 1.00 90.06 85 ASP A C 1
ATOM 693 O O . ASP A 1 85 ? 18.502 -2.199 -15.605 1.00 90.06 85 ASP A O 1
ATOM 697 N N . ALA A 1 86 ? 17.724 -4.061 -16.590 1.00 90.44 86 ALA A N 1
ATOM 698 C CA . ALA A 1 86 ? 17.342 -3.404 -17.841 1.00 90.44 86 ALA A CA 1
ATOM 699 C C . ALA A 1 86 ? 16.279 -2.316 -17.617 1.00 90.44 86 ALA A C 1
ATOM 701 O O . ALA A 1 86 ? 16.425 -1.191 -18.095 1.00 90.44 86 ALA A O 1
ATOM 702 N N . ILE A 1 87 ? 15.251 -2.618 -16.818 1.00 91.25 87 ILE A N 1
ATOM 703 C CA . ILE A 1 87 ? 14.214 -1.646 -16.462 1.00 91.25 87 ILE A CA 1
ATOM 704 C C . ILE A 1 87 ? 14.809 -0.486 -15.655 1.00 91.25 87 ILE A C 1
ATOM 706 O O . ILE A 1 87 ? 14.461 0.667 -15.884 1.00 91.25 87 ILE A O 1
ATOM 710 N N . SER A 1 88 ? 15.735 -0.762 -14.735 1.00 91.75 88 SER A N 1
ATOM 711 C CA . SER A 1 88 ? 16.374 0.276 -13.919 1.00 91.75 88 SER A CA 1
ATOM 712 C C . SER A 1 88 ? 17.124 1.310 -14.763 1.00 91.75 88 SER A C 1
ATOM 714 O O . SER A 1 88 ? 17.044 2.507 -14.480 1.00 91.75 88 SER A O 1
ATOM 716 N N . VAL A 1 89 ? 17.776 0.854 -15.838 1.00 92.81 89 VAL A N 1
ATOM 717 C CA . VAL A 1 89 ? 18.425 1.717 -16.830 1.00 92.81 89 VAL A CA 1
ATOM 718 C C . VAL A 1 89 ? 17.381 2.503 -17.621 1.00 92.81 89 VAL A C 1
ATOM 720 O O . VAL A 1 89 ? 17.529 3.715 -17.759 1.00 92.81 89 VAL A O 1
ATOM 723 N N . LEU A 1 90 ? 16.310 1.842 -18.075 1.00 91.31 90 LEU A N 1
ATOM 724 C CA . LEU A 1 90 ? 15.234 2.459 -18.857 1.00 91.31 90 LEU A CA 1
ATOM 725 C C . LEU A 1 90 ? 14.595 3.649 -18.127 1.00 91.31 90 LEU A C 1
ATOM 727 O O . LEU A 1 90 ? 14.512 4.737 -18.686 1.00 91.31 90 LEU A O 1
ATOM 731 N N . VAL A 1 91 ? 14.210 3.469 -16.860 1.00 91.75 91 VAL A N 1
ATOM 732 C CA . VAL A 1 91 ? 13.525 4.516 -16.080 1.00 91.75 91 VAL A CA 1
ATOM 733 C C . VAL A 1 91 ? 14.460 5.404 -15.260 1.00 91.75 91 VAL A C 1
ATOM 735 O O . VAL A 1 91 ? 13.993 6.252 -14.502 1.00 91.75 91 VAL A O 1
ATOM 738 N N . SER A 1 92 ? 15.780 5.226 -15.380 1.00 91.12 92 SER A N 1
ATOM 739 C CA . SER A 1 92 ? 16.785 5.968 -14.598 1.00 91.12 92 SER A CA 1
ATOM 740 C C . SER A 1 92 ? 16.555 5.900 -13.076 1.00 91.12 92 SER A C 1
ATOM 742 O O . SER A 1 92 ? 16.671 6.895 -12.353 1.00 91.12 92 SER A O 1
ATOM 744 N N . LYS A 1 93 ? 16.226 4.710 -12.561 1.00 88.56 93 LYS A N 1
ATOM 745 C CA . LYS A 1 93 ? 16.011 4.449 -11.123 1.00 88.56 93 LYS A CA 1
ATOM 746 C C . LYS A 1 93 ? 16.926 3.334 -10.642 1.00 88.56 93 LYS A C 1
ATOM 748 O O . LYS A 1 93 ? 17.437 2.541 -11.417 1.00 88.56 93 LYS A O 1
ATOM 753 N N . LYS A 1 94 ? 17.116 3.226 -9.326 1.00 87.19 94 LYS A N 1
ATOM 754 C CA . LYS A 1 94 ? 17.842 2.087 -8.742 1.00 87.19 94 LYS A CA 1
ATOM 755 C C . LYS A 1 94 ? 17.033 0.801 -8.950 1.00 87.19 94 LYS A C 1
ATOM 757 O O . LYS A 1 94 ? 15.831 0.800 -8.698 1.00 87.19 94 LYS A O 1
ATOM 762 N N . SER A 1 95 ? 17.697 -0.307 -9.288 1.00 85.38 95 SER A N 1
ATOM 763 C CA . SER A 1 95 ? 17.075 -1.642 -9.430 1.00 85.38 95 SER A CA 1
ATOM 764 C C . SER A 1 95 ? 16.227 -2.025 -8.200 1.00 85.38 95 SER A C 1
ATOM 766 O O . SER A 1 95 ? 15.106 -2.514 -8.329 1.00 85.38 95 SER A O 1
ATOM 768 N N . GLN A 1 96 ? 16.675 -1.665 -6.988 1.00 83.69 96 GLN A N 1
ATOM 769 C CA . GLN A 1 96 ? 15.898 -1.861 -5.756 1.00 83.69 96 GLN A CA 1
ATOM 770 C C . GLN A 1 96 ? 14.563 -1.094 -5.742 1.00 83.69 96 GLN A C 1
ATOM 772 O O . GLN A 1 96 ? 13.558 -1.623 -5.274 1.00 83.69 96 GLN A O 1
ATOM 777 N N . SER A 1 97 ? 14.531 0.135 -6.260 1.00 81.88 97 SER A N 1
ATOM 778 C CA . SER A 1 97 ? 13.305 0.936 -6.362 1.00 81.88 97 SER A CA 1
ATOM 779 C C . SER A 1 97 ? 12.316 0.322 -7.351 1.00 81.88 97 SER A C 1
ATOM 781 O O . SER A 1 97 ? 11.123 0.285 -7.066 1.00 81.88 97 SER A O 1
ATOM 783 N N . VAL A 1 98 ? 12.812 -0.220 -8.468 1.00 85.56 98 VAL A N 1
ATOM 784 C CA . VAL A 1 98 ? 11.989 -0.944 -9.451 1.00 85.56 98 VAL A CA 1
ATOM 785 C C . VAL A 1 98 ? 11.385 -2.205 -8.830 1.00 85.56 98 VAL A C 1
ATOM 787 O O . VAL A 1 98 ? 10.200 -2.461 -9.014 1.00 85.56 98 VAL A O 1
ATOM 790 N N . LYS A 1 99 ? 12.152 -2.965 -8.036 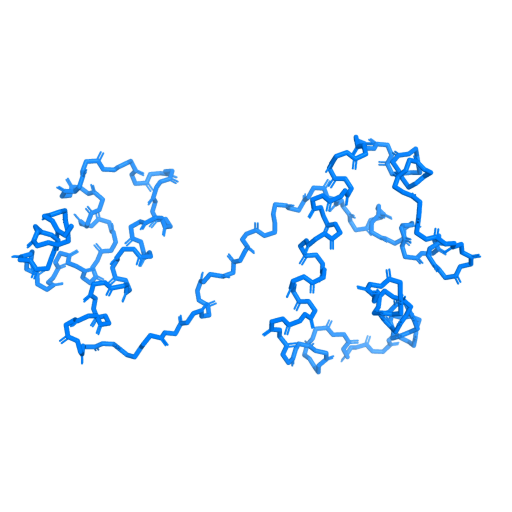1.00 84.25 99 LYS A N 1
ATOM 791 C CA . LYS A 1 99 ? 11.647 -4.156 -7.325 1.00 84.25 99 LYS A CA 1
ATOM 792 C C . LYS A 1 99 ? 10.554 -3.819 -6.312 1.00 84.25 99 LYS A C 1
ATOM 794 O O . LYS A 1 99 ? 9.557 -4.531 -6.234 1.00 84.25 99 LYS A O 1
ATOM 799 N N . ILE A 1 100 ? 10.733 -2.741 -5.545 1.00 81.00 100 ILE A N 1
ATOM 800 C CA . ILE A 1 100 ? 9.726 -2.273 -4.580 1.00 81.00 100 ILE A CA 1
ATOM 801 C C . ILE A 1 100 ? 8.442 -1.878 -5.312 1.00 81.00 100 ILE A C 1
ATOM 803 O O . ILE A 1 100 ? 7.367 -2.343 -4.938 1.00 81.00 100 ILE A O 1
ATOM 807 N N . TRP A 1 101 ? 8.560 -1.086 -6.381 1.00 85.38 101 TRP A N 1
ATOM 808 C CA . TRP A 1 101 ? 7.423 -0.707 -7.219 1.00 85.38 101 TRP A CA 1
ATOM 809 C C . TRP A 1 101 ? 6.727 -1.937 -7.819 1.00 85.38 101 TRP A C 1
ATOM 811 O O . TRP A 1 101 ? 5.513 -2.071 -7.708 1.00 85.38 101 TRP A O 1
ATOM 821 N N . TRP A 1 102 ? 7.483 -2.894 -8.361 1.00 84.88 102 TRP A N 1
ATOM 822 C CA . TRP A 1 102 ? 6.940 -4.136 -8.919 1.00 84.88 102 TRP A CA 1
ATOM 823 C C . TRP A 1 102 ? 6.144 -4.936 -7.886 1.00 84.88 102 TRP A C 1
ATOM 825 O O . TRP A 1 102 ? 5.043 -5.402 -8.170 1.00 84.88 102 TRP A O 1
ATOM 835 N N . GLN A 1 103 ? 6.658 -5.055 -6.659 1.00 80.44 103 GLN A N 1
ATOM 836 C CA . GLN A 1 103 ? 5.946 -5.734 -5.579 1.00 80.44 103 GLN A CA 1
ATOM 837 C C . GLN A 1 103 ? 4.656 -4.999 -5.190 1.00 80.44 103 GLN A C 1
ATOM 839 O O . GLN A 1 103 ? 3.648 -5.645 -4.915 1.00 80.44 103 GLN A O 1
ATOM 844 N N . GLN A 1 104 ? 4.666 -3.664 -5.189 1.00 75.19 104 GLN A N 1
ATOM 845 C CA . GLN A 1 104 ? 3.471 -2.857 -4.930 1.00 75.19 104 GLN A CA 1
ATOM 846 C C . GLN A 1 104 ? 2.422 -3.035 -6.028 1.00 75.19 104 GLN A C 1
ATOM 848 O O . GLN A 1 104 ? 1.252 -3.223 -5.704 1.00 75.19 104 GLN A O 1
ATOM 853 N N . VAL A 1 105 ? 2.839 -3.037 -7.299 1.00 75.31 105 VAL A N 1
ATOM 854 C CA . VAL A 1 105 ? 1.965 -3.328 -8.443 1.00 75.31 105 VAL A CA 1
ATOM 855 C C . VAL A 1 105 ? 1.359 -4.716 -8.281 1.00 75.31 105 VAL A C 1
ATOM 857 O O . VAL A 1 105 ? 0.140 -4.835 -8.275 1.00 75.31 105 VAL A O 1
ATOM 860 N N . LYS A 1 106 ?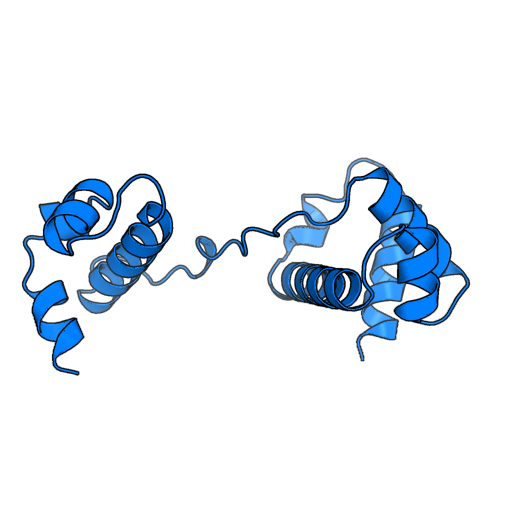 2.167 -5.756 -8.036 1.00 74.75 106 LYS A N 1
ATOM 861 C CA . LYS A 1 106 ? 1.656 -7.113 -7.785 1.00 74.75 106 LYS A CA 1
ATOM 862 C C . LYS A 1 106 ? 0.626 -7.133 -6.659 1.00 74.75 106 LYS A C 1
ATOM 864 O O . LYS A 1 106 ? -0.479 -7.617 -6.864 1.00 74.75 106 LYS A O 1
ATOM 869 N N . ASN A 1 107 ? 0.957 -6.582 -5.495 1.00 69.56 107 ASN A N 1
ATOM 870 C CA . ASN A 1 107 ? 0.052 -6.586 -4.346 1.00 69.56 107 ASN A CA 1
ATOM 871 C C . ASN A 1 107 ? -1.259 -5.846 -4.654 1.00 69.56 107 ASN A C 1
ATOM 873 O O . ASN A 1 107 ? -2.327 -6.365 -4.360 1.00 69.56 107 ASN A O 1
ATOM 877 N N . ALA A 1 108 ? -1.198 -4.685 -5.313 1.00 64.44 108 ALA A N 1
ATOM 878 C CA . ALA A 1 108 ? -2.390 -3.943 -5.721 1.00 64.44 108 ALA A CA 1
ATOM 879 C C . ALA A 1 108 ? -3.268 -4.740 -6.700 1.00 64.44 108 ALA A C 1
ATOM 881 O O . ALA A 1 108 ? -4.493 -4.685 -6.613 1.00 64.44 108 ALA A O 1
ATOM 882 N N . LEU A 1 109 ? -2.647 -5.506 -7.598 1.00 64.81 109 LEU A N 1
ATOM 883 C CA . LEU A 1 109 ? -3.338 -6.369 -8.553 1.00 64.81 109 LEU A CA 1
ATOM 884 C C . LEU A 1 109 ? -3.961 -7.619 -7.907 1.00 64.81 109 LEU A C 1
ATOM 886 O O . LEU A 1 109 ? -4.951 -8.124 -8.431 1.00 64.81 109 LEU A O 1
ATOM 890 N N . PHE A 1 110 ? -3.398 -8.116 -6.802 1.00 62.34 110 PHE A N 1
ATOM 891 C CA . PHE A 1 110 ? -3.918 -9.271 -6.059 1.00 62.34 110 PHE A CA 1
ATOM 892 C C . PHE A 1 110 ? -4.972 -8.891 -5.007 1.00 62.34 110 PHE A C 1
ATOM 894 O O . PHE A 1 110 ? -5.925 -9.642 -4.811 1.00 62.34 110 PHE A O 1
ATOM 901 N N . ASP A 1 111 ? -4.826 -7.738 -4.348 1.00 56.12 111 ASP A N 1
ATOM 902 C CA . ASP A 1 111 ? -5.714 -7.310 -3.256 1.00 56.12 111 ASP A CA 1
ATOM 903 C C . ASP A 1 111 ? -7.040 -6.727 -3.747 1.00 56.12 111 ASP A C 1
ATOM 905 O O . ASP A 1 111 ? -8.036 -6.720 -3.019 1.00 56.12 111 ASP A O 1
ATOM 909 N N . TYR A 1 112 ? -7.089 -6.233 -4.982 1.00 49.94 112 TYR A N 1
ATOM 910 C CA . TYR A 1 112 ? -8.273 -5.565 -5.480 1.00 49.94 112 TYR A CA 1
ATOM 911 C C . TYR A 1 112 ? -8.983 -6.345 -6.589 1.00 49.94 112 TYR A C 1
ATOM 913 O O . TYR A 1 112 ? -8.427 -6.648 -7.642 1.00 49.94 112 TYR A O 1
ATOM 921 N N . LYS A 1 113 ? -10.311 -6.422 -6.447 1.00 48.69 113 LYS A N 1
ATOM 922 C CA . LYS A 1 113 ? -11.281 -6.445 -7.559 1.00 48.69 113 LYS A CA 1
ATOM 923 C C . LYS A 1 113 ? -11.229 -5.140 -8.406 1.00 48.69 113 LYS A C 1
ATOM 925 O O . LYS A 1 113 ? -12.262 -4.670 -8.865 1.00 48.69 113 LYS A O 1
ATOM 930 N N . PHE A 1 114 ? -10.054 -4.506 -8.554 1.00 44.78 114 PHE A N 1
ATOM 931 C CA . PHE A 1 114 ? -9.832 -3.177 -9.168 1.00 44.78 114 PHE A CA 1
ATOM 932 C C . PHE A 1 114 ? -9.823 -3.203 -10.681 1.00 44.78 114 PHE A C 1
ATOM 934 O O . PHE A 1 114 ? -9.826 -2.137 -11.297 1.00 44.78 114 PHE A O 1
ATOM 941 N N . ILE A 1 115 ? -9.746 -4.397 -11.268 1.00 47.50 115 ILE A N 1
ATOM 942 C CA . ILE A 1 115 ? -9.698 -4.541 -12.718 1.00 47.50 115 ILE A CA 1
ATOM 943 C C . ILE A 1 115 ? -10.897 -3.803 -13.334 1.00 47.50 115 ILE A C 1
ATOM 945 O O . ILE A 1 115 ? -10.720 -3.143 -14.348 1.00 47.50 115 ILE A O 1
ATOM 949 N N . ASP A 1 116 ? -12.048 -3.777 -12.650 1.00 42.41 116 ASP A N 1
ATOM 950 C CA . ASP A 1 116 ? -13.286 -3.180 -13.158 1.00 42.41 116 ASP A CA 1
ATOM 951 C C . ASP A 1 116 ? -13.407 -1.650 -13.021 1.00 42.41 116 ASP A C 1
ATOM 953 O O . ASP A 1 116 ? -14.211 -1.060 -13.736 1.00 42.41 116 ASP A O 1
ATOM 957 N N . SER A 1 117 ? -12.655 -0.972 -12.144 1.00 40.66 117 SER A N 1
ATOM 958 C CA . SER A 1 117 ? -12.947 0.439 -11.806 1.00 40.66 117 SER A CA 1
ATOM 959 C C . SER A 1 117 ? -11.823 1.447 -12.043 1.00 40.66 117 SER A C 1
ATOM 961 O O . SER A 1 117 ? -12.104 2.642 -12.030 1.00 40.66 117 SER A O 1
ATOM 963 N N . TYR A 1 118 ? -10.583 1.015 -12.304 1.00 40.50 118 TYR A N 1
ATOM 964 C CA . TYR A 1 118 ? -9.474 1.944 -12.600 1.00 40.50 118 TYR A CA 1
ATOM 965 C C . TYR A 1 118 ? -8.928 1.839 -14.032 1.00 40.50 118 TYR A C 1
ATOM 967 O O . TYR A 1 118 ? -8.187 2.716 -14.461 1.00 40.50 118 TYR A O 1
ATOM 975 N N . LEU A 1 119 ? -9.284 0.781 -14.772 1.00 42.97 119 LEU A N 1
ATOM 976 C CA . LEU A 1 119 ? -8.748 0.503 -16.114 1.00 42.97 119 LEU A CA 1
ATOM 977 C C . LEU A 1 119 ? -9.778 0.633 -17.245 1.00 42.97 119 LEU A C 1
ATOM 979 O O . LEU A 1 119 ? -9.404 0.572 -18.414 1.00 42.97 119 LEU A O 1
ATOM 983 N N . PHE A 1 120 ? -11.058 0.843 -16.932 1.00 44.94 120 PHE A N 1
ATOM 984 C CA . PHE A 1 120 ? -12.113 0.921 -17.943 1.00 44.94 120 PHE A CA 1
ATOM 985 C C . PHE A 1 120 ? -12.527 2.355 -18.253 1.00 44.94 120 PHE A C 1
ATOM 987 O O . PHE A 1 120 ? -13.675 2.742 -18.073 1.00 44.94 120 PHE A O 1
ATOM 994 N N . GLU A 1 121 ? -11.588 3.099 -18.826 1.00 42.00 121 GLU A N 1
ATOM 995 C CA . GLU A 1 121 ? -11.914 4.083 -19.856 1.00 42.00 121 GLU A CA 1
ATOM 996 C C . GLU A 1 121 ? -10.997 3.831 -21.074 1.00 42.00 121 GLU A C 1
ATOM 998 O O . GLU A 1 121 ? -10.003 4.507 -21.292 1.00 42.00 121 GLU A O 1
ATOM 1003 N N . ASN A 1 122 ? -11.357 2.818 -21.878 1.00 42.97 122 ASN A N 1
ATOM 1004 C CA . ASN A 1 122 ? -11.033 2.686 -23.314 1.00 42.97 122 ASN A CA 1
ATOM 1005 C C . ASN A 1 122 ? -9.601 2.358 -23.806 1.00 42.97 122 ASN A C 1
ATOM 1007 O O . ASN A 1 122 ? -9.324 2.662 -24.965 1.00 42.97 122 ASN A O 1
ATOM 1011 N N . ASP A 1 123 ? -8.723 1.681 -23.054 1.00 52.06 123 ASP A N 1
ATOM 1012 C CA . ASP A 1 123 ? -7.393 1.312 -23.592 1.00 52.06 123 ASP A CA 1
ATOM 1013 C C . ASP A 1 123 ? -7.123 -0.208 -23.606 1.00 52.06 123 ASP A C 1
ATOM 1015 O O . ASP A 1 123 ? -6.856 -0.831 -22.573 1.00 52.06 123 ASP A O 1
ATOM 1019 N N . SER A 1 124 ? -7.207 -0.824 -24.794 1.00 53.66 124 SER A N 1
ATOM 1020 C CA . SER A 1 124 ? -6.972 -2.262 -25.020 1.00 53.66 124 SER A CA 1
ATOM 1021 C C . SER A 1 124 ? -5.576 -2.714 -24.600 1.00 53.66 124 SER A C 1
ATOM 1023 O O . SER A 1 124 ? -5.392 -3.867 -24.195 1.00 53.66 124 SER A O 1
ATOM 1025 N N . ASP A 1 125 ? -4.608 -1.805 -24.654 1.00 56.94 125 ASP A N 1
ATOM 1026 C CA . ASP A 1 125 ? -3.195 -2.107 -24.448 1.00 56.94 125 ASP A CA 1
ATOM 1027 C C . ASP A 1 125 ? -2.897 -2.348 -22.962 1.00 56.94 125 ASP A C 1
ATOM 1029 O O . ASP A 1 125 ? -2.100 -3.219 -22.601 1.00 56.94 125 ASP A O 1
ATOM 1033 N N . SER A 1 126 ? -3.643 -1.686 -22.075 1.00 57.72 126 SER A N 1
ATOM 1034 C CA . SER A 1 126 ? -3.511 -1.845 -20.623 1.00 57.72 1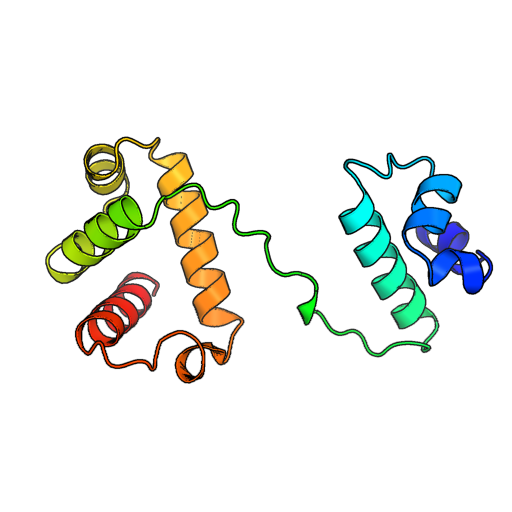26 SER A CA 1
ATOM 1035 C C . SER A 1 126 ? -3.885 -3.256 -20.138 1.00 57.72 126 SER A C 1
ATOM 1037 O O . SER A 1 126 ? -3.280 -3.778 -19.197 1.00 57.72 126 SER A O 1
ATOM 1039 N N . LEU A 1 127 ? -4.840 -3.922 -20.800 1.00 60.62 127 LEU A N 1
ATOM 1040 C CA . LEU A 1 127 ? -5.267 -5.282 -20.445 1.00 60.62 127 LEU A CA 1
ATOM 1041 C C . LEU A 1 127 ? -4.243 -6.344 -20.873 1.00 60.62 127 LEU A C 1
ATOM 1043 O O . LEU A 1 127 ? -4.066 -7.352 -20.181 1.00 60.62 127 LEU A O 1
ATOM 1047 N N . VAL A 1 128 ? -3.546 -6.112 -21.990 1.00 67.56 128 VAL A N 1
ATOM 1048 C CA . VAL A 1 128 ? -2.454 -6.974 -22.470 1.00 67.56 128 VAL A CA 1
ATOM 1049 C C . VAL A 1 128 ? -1.269 -6.899 -21.510 1.00 67.56 128 VAL A C 1
ATOM 1051 O O . VAL A 1 128 ? -0.782 -7.935 -21.053 1.00 67.56 128 VAL A O 1
ATOM 1054 N N . VAL A 1 129 ? -0.872 -5.684 -21.126 1.00 68.12 129 VAL A N 1
ATOM 1055 C CA . VAL A 1 129 ? 0.187 -5.453 -20.133 1.00 68.12 129 VAL A CA 1
ATOM 1056 C C . VAL A 1 129 ? -0.156 -6.132 -18.805 1.00 68.12 129 VAL A C 1
ATOM 1058 O O . VAL A 1 129 ? 0.692 -6.798 -18.214 1.00 68.12 129 VAL A O 1
ATOM 1061 N N . TYR A 1 130 ? -1.404 -6.033 -18.342 1.00 69.12 130 TYR A N 1
ATOM 1062 C CA . TYR A 1 130 ? -1.828 -6.661 -17.091 1.00 69.12 130 TYR A CA 1
ATOM 1063 C C . TYR A 1 130 ? -1.718 -8.192 -17.113 1.00 69.12 130 TYR A C 1
ATOM 1065 O O . TYR A 1 130 ? -1.121 -8.782 -16.208 1.00 69.12 130 TYR A O 1
ATOM 1073 N N . LYS A 1 131 ? -2.251 -8.845 -18.157 1.00 69.31 131 LYS A N 1
ATOM 1074 C CA . LYS A 1 131 ? -2.112 -10.302 -18.326 1.00 69.31 131 LYS A CA 1
ATOM 1075 C C . LYS A 1 131 ? -0.644 -10.707 -18.324 1.00 69.31 131 LYS A C 1
ATOM 1077 O O . LYS A 1 131 ? -0.271 -11.666 -17.652 1.00 69.31 131 LYS A O 1
ATOM 1082 N N . ARG A 1 132 ? 0.194 -9.915 -18.992 1.00 74.12 132 ARG A N 1
ATOM 1083 C CA . ARG A 1 132 ? 1.632 -10.146 -19.045 1.00 74.12 132 ARG A CA 1
ATOM 1084 C C . ARG A 1 132 ? 2.304 -10.028 -17.674 1.00 74.12 132 ARG A C 1
ATOM 1086 O O . ARG A 1 132 ? 3.130 -10.866 -17.325 1.00 74.12 132 ARG A O 1
ATOM 1093 N N . ILE A 1 133 ? 1.925 -9.039 -16.864 1.00 73.56 133 ILE A N 1
ATOM 1094 C CA . ILE A 1 133 ? 2.424 -8.881 -15.488 1.00 73.56 133 ILE A CA 1
ATOM 1095 C C . ILE A 1 133 ? 2.039 -10.084 -14.617 1.00 73.56 133 ILE A C 1
ATOM 1097 O O . ILE A 1 133 ? 2.868 -10.545 -13.828 1.00 73.56 133 ILE A O 1
ATOM 1101 N N . LEU A 1 134 ? 0.817 -10.608 -14.758 1.00 72.50 134 LEU A N 1
ATOM 1102 C CA . LEU A 1 134 ? 0.378 -11.808 -14.040 1.00 72.50 134 LEU A CA 1
ATOM 1103 C C . LEU A 1 134 ? 1.158 -13.059 -14.460 1.00 72.50 134 LEU A C 1
ATOM 1105 O O . LEU A 1 134 ? 1.580 -13.817 -13.590 1.00 72.50 134 LEU A O 1
ATOM 1109 N N . GLU A 1 135 ? 1.378 -13.265 -15.760 1.00 78.69 135 GLU A N 1
ATOM 1110 C CA . GLU A 1 135 ? 2.176 -14.384 -16.286 1.00 78.69 135 GLU A CA 1
ATOM 1111 C C . GLU A 1 135 ? 3.608 -14.366 -15.749 1.00 78.69 135 GLU A C 1
ATOM 1113 O O . GLU A 1 135 ? 4.113 -15.380 -15.281 1.00 78.69 135 GLU A O 1
ATOM 1118 N N . LEU A 1 136 ? 4.250 -13.195 -15.765 1.00 74.75 136 LEU A N 1
ATOM 1119 C CA . LEU A 1 136 ? 5.623 -13.007 -15.282 1.00 74.75 136 LEU A CA 1
ATOM 1120 C C . LEU A 1 136 ? 5.746 -13.066 -13.750 1.00 74.75 136 LEU A C 1
ATOM 1122 O O . LEU A 1 136 ? 6.844 -12.946 -13.207 1.00 74.75 136 LEU A O 1
ATOM 1126 N N . SER A 1 137 ? 4.620 -13.175 -13.048 1.00 66.31 137 SER A N 1
ATOM 1127 C CA . SER A 1 137 ? 4.537 -13.151 -11.590 1.00 66.31 137 SER A CA 1
ATOM 1128 C C . SER A 1 137 ? 4.346 -14.522 -10.941 1.00 66.31 137 SER A C 1
ATOM 1130 O O . SER A 1 137 ? 4.367 -14.553 -9.702 1.00 66.31 137 SER A O 1
ATOM 1132 N N . GLN A 1 138 ? 4.144 -15.574 -11.745 1.00 61.84 138 GLN A N 1
ATOM 1133 C CA . GLN A 1 138 ? 4.080 -16.989 -11.345 1.00 61.84 138 GLN A CA 1
ATOM 1134 C C . GLN A 1 138 ? 5.481 -17.562 -11.120 1.00 61.84 138 GLN A C 1
ATOM 1136 O O . GLN A 1 138 ? 5.622 -18.348 -10.159 1.00 61.84 138 GLN A O 1
#

Radius of gyration: 20.1 Å; chains: 1; bounding box: 36×32×54 Å